Protein AF-A0A355D744-F1 (afdb_monomer_lite)

Secondary structure (DSSP, 8-state):
-PPP-HHHIIIIII---HHHHHHHTTS-HHHHHHHHHTSSPPPHHHHHHHHHHH-----

Foldseek 3Di:
DDDQCLVVCCCPVPVDDLCVVCVLLPHHSVVSVCCNVVVDHDDPVSVVSCCVSSCPDPD

Structure (mmCIF, N/CA/C/O backbone):
data_AF-A0A355D744-F1
#
_entry.id   AF-A0A355D744-F1
#
loop_
_atom_site.group_PDB
_atom_site.id
_atom_site.type_symbol
_atom_site.label_atom_id
_atom_site.label_alt_id
_atom_site.label_comp_id
_atom_site.label_asym_id
_atom_site.label_entity_id
_atom_site.label_seq_id
_atom_site.pdbx_PDB_ins_code
_atom_site.Cartn_x
_atom_site.Cartn_y
_atom_site.Cartn_z
_atom_site.occupancy
_atom_site.B_iso_or_equiv
_atom_site.auth_seq_id
_atom_site.auth_comp_id
_atom_site.auth_asym_id
_atom_site.auth_atom_id
_atom_site.pdbx_PDB_model_num
ATOM 1 N N . MET A 1 1 ? 4.431 -13.611 16.722 1.00 66.75 1 MET A N 1
ATOM 2 C CA . MET A 1 1 ? 4.552 -12.317 16.017 1.00 66.75 1 MET A CA 1
ATOM 3 C C . MET A 1 1 ? 3.870 -12.461 14.663 1.00 66.75 1 MET A C 1
ATOM 5 O O . MET A 1 1 ? 4.084 -13.479 14.009 1.00 66.75 1 MET A O 1
ATOM 9 N N . ILE A 1 2 ? 2.989 -11.535 14.285 1.00 74.56 2 ILE A N 1
ATOM 10 C CA . ILE A 1 2 ? 2.243 -11.612 13.019 1.00 74.56 2 ILE A CA 1
ATOM 11 C C . ILE A 1 2 ? 3.221 -11.344 11.867 1.00 74.56 2 ILE A C 1
ATOM 13 O O . ILE A 1 2 ? 3.988 -10.389 11.918 1.00 74.56 2 ILE A O 1
ATOM 17 N N . LYS A 1 3 ? 3.236 -12.203 10.841 1.00 83.50 3 LYS A N 1
ATOM 18 C CA . LYS A 1 3 ? 4.108 -12.019 9.671 1.00 83.50 3 LYS A CA 1
ATOM 19 C C . LYS A 1 3 ? 3.424 -11.124 8.643 1.00 83.50 3 LYS A C 1
ATOM 21 O O . LYS A 1 3 ? 2.345 -11.461 8.159 1.00 83.50 3 LYS A O 1
ATOM 26 N N . ASN A 1 4 ? 4.085 -10.038 8.259 1.00 91.06 4 ASN A N 1
ATOM 27 C CA . ASN A 1 4 ? 3.656 -9.196 7.149 1.00 91.06 4 ASN A CA 1
ATOM 28 C C . ASN A 1 4 ? 3.754 -9.960 5.818 1.00 91.06 4 ASN A C 1
ATOM 30 O O . ASN A 1 4 ? 4.825 -10.443 5.450 1.00 91.06 4 ASN A O 1
ATOM 34 N N . ARG A 1 5 ? 2.633 -10.066 5.095 1.00 92.75 5 ARG A N 1
ATOM 35 C CA . ARG A 1 5 ? 2.538 -10.744 3.789 1.00 92.75 5 ARG A CA 1
ATOM 36 C C . ARG A 1 5 ? 2.061 -9.821 2.664 1.00 92.75 5 ARG A C 1
ATOM 38 O O . ARG A 1 5 ? 1.745 -10.305 1.582 1.00 92.75 5 ARG A O 1
ATOM 45 N N . LEU A 1 6 ? 2.025 -8.502 2.880 1.00 94.19 6 LEU A N 1
ATOM 46 C CA . LEU A 1 6 ? 1.479 -7.540 1.912 1.00 94.19 6 LEU A CA 1
ATOM 47 C C . LEU A 1 6 ? 2.173 -7.614 0.548 1.00 94.19 6 LEU A C 1
ATOM 49 O O . LEU A 1 6 ? 1.494 -7.647 -0.476 1.00 94.19 6 LEU A O 1
ATOM 53 N N . LYS A 1 7 ? 3.506 -7.737 0.529 1.00 95.62 7 LYS A N 1
ATOM 54 C CA . LYS A 1 7 ? 4.277 -7.876 -0.716 1.00 95.62 7 LYS A CA 1
ATOM 55 C C . LYS A 1 7 ? 3.879 -9.116 -1.509 1.00 95.62 7 LYS A C 1
ATOM 57 O O . LYS A 1 7 ? 3.690 -9.044 -2.720 1.00 95.62 7 LYS A O 1
ATOM 62 N N . GLU A 1 8 ? 3.747 -10.251 -0.826 1.00 94.50 8 GLU A N 1
ATOM 63 C CA . GLU A 1 8 ? 3.345 -11.510 -1.451 1.00 94.50 8 GLU A CA 1
ATOM 64 C C . GLU A 1 8 ? 1.925 -11.407 -2.012 1.00 94.50 8 GLU A C 1
ATOM 66 O O . GLU A 1 8 ? 1.701 -11.742 -3.173 1.00 94.50 8 GLU A O 1
ATOM 71 N N . ILE A 1 9 ? 0.990 -10.887 -1.213 1.00 93.25 9 ILE A N 1
ATOM 72 C CA . ILE A 1 9 ? -0.409 -10.697 -1.604 1.00 93.25 9 ILE A CA 1
ATOM 73 C C . ILE A 1 9 ? -0.500 -9.789 -2.833 1.00 93.25 9 ILE A C 1
ATOM 75 O O . ILE A 1 9 ? -1.140 -10.160 -3.817 1.00 93.25 9 ILE A O 1
ATOM 79 N N . ARG A 1 10 ? 0.187 -8.640 -2.825 1.00 95.19 10 ARG A N 1
ATOM 80 C CA . ARG A 1 10 ? 0.211 -7.720 -3.965 1.00 95.19 10 ARG A CA 1
ATOM 81 C C . ARG A 1 10 ? 0.783 -8.386 -5.212 1.00 95.19 10 ARG A C 1
ATOM 83 O O . ARG A 1 10 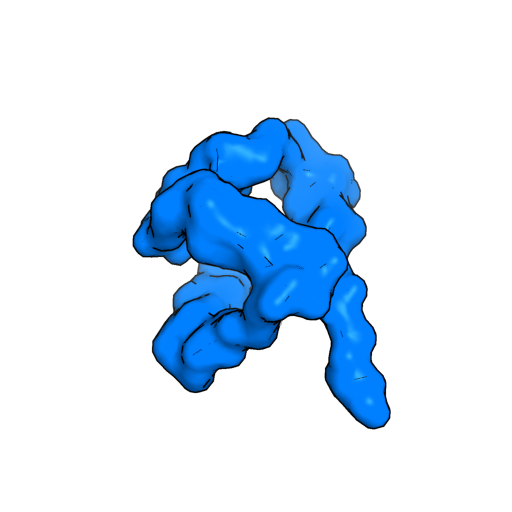? 0.168 -8.307 -6.270 1.00 95.19 10 ARG A O 1
ATOM 90 N N . MET A 1 11 ? 1.954 -9.016 -5.106 1.00 95.88 11 MET A N 1
ATOM 91 C CA . MET A 1 11 ? 2.661 -9.553 -6.273 1.00 95.88 11 MET A CA 1
ATOM 92 C C . MET A 1 11 ? 1.996 -10.801 -6.854 1.00 95.88 11 MET A C 1
ATOM 94 O O . MET A 1 11 ? 1.957 -10.937 -8.070 1.00 95.88 11 MET A O 1
ATOM 98 N N . ARG A 1 12 ? 1.483 -11.706 -6.013 1.00 92.38 12 ARG A N 1
ATOM 99 C CA . ARG A 1 12 ? 0.918 -12.991 -6.460 1.00 92.38 12 ARG A CA 1
ATOM 100 C C . ARG A 1 12 ? -0.598 -12.964 -6.611 1.00 92.38 12 ARG A C 1
ATOM 102 O O . ARG A 1 12 ? -1.117 -13.548 -7.551 1.00 92.38 12 ARG A O 1
ATOM 109 N N . GLY A 1 13 ? -1.308 -12.311 -5.691 1.00 88.44 13 GLY A N 1
ATOM 110 C CA . GLY A 1 13 ? -2.774 -12.298 -5.677 1.00 88.44 13 GLY A CA 1
ATOM 111 C C . GLY A 1 13 ? -3.394 -11.258 -6.610 1.00 88.44 13 GLY A C 1
ATOM 112 O O . GLY A 1 13 ? -4.489 -11.475 -7.124 1.00 88.44 13 GLY A O 1
ATOM 113 N N . TYR A 1 14 ? -2.701 -10.137 -6.823 1.00 91.69 14 TYR A N 1
ATOM 114 C CA . TYR A 1 14 ? -3.221 -9.002 -7.594 1.00 91.69 14 TYR A CA 1
ATOM 115 C C . TYR A 1 14 ? -2.334 -8.601 -8.774 1.00 91.69 14 TYR A C 1
ATOM 117 O O . TYR A 1 14 ? -2.833 -7.981 -9.705 1.00 91.69 14 TYR A O 1
ATOM 125 N N . MET A 1 15 ? -1.043 -8.954 -8.746 1.00 95.00 15 MET A N 1
ATOM 126 C CA . MET A 1 15 ? -0.051 -8.614 -9.776 1.00 95.00 15 MET A CA 1
ATOM 127 C C . MET A 1 15 ? 0.042 -7.104 -10.060 1.00 95.00 15 MET A C 1
ATOM 129 O O . MET A 1 15 ? 0.296 -6.685 -11.183 1.00 95.00 15 MET A O 1
ATOM 133 N N . MET A 1 16 ? -0.154 -6.282 -9.027 1.00 96.00 16 MET A N 1
ATOM 134 C CA . MET A 1 16 ? -0.168 -4.820 -9.136 1.00 96.00 16 MET A CA 1
ATOM 135 C C . MET A 1 16 ? 1.182 -4.195 -8.776 1.00 96.00 16 MET A C 1
ATOM 137 O O . MET A 1 16 ? 1.892 -4.652 -7.865 1.00 96.00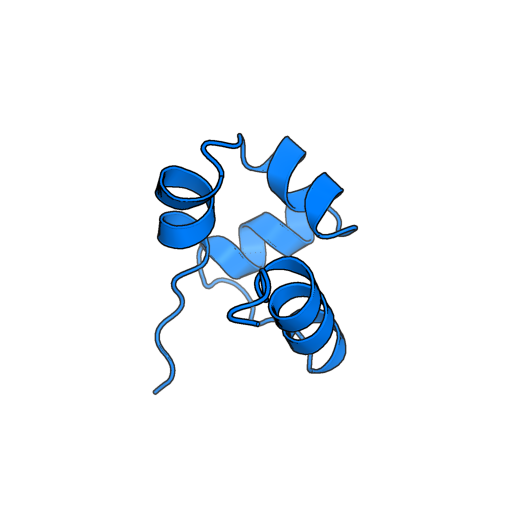 16 MET A O 1
ATOM 141 N N . ALA A 1 17 ? 1.506 -3.075 -9.422 1.00 97.81 17 ALA A N 1
ATOM 142 C CA . ALA A 1 17 ? 2.571 -2.195 -8.965 1.00 97.81 17 ALA A CA 1
ATOM 143 C C . ALA A 1 17 ? 2.214 -1.587 -7.586 1.00 97.81 17 ALA A C 1
ATOM 145 O O . ALA A 1 17 ? 1.032 -1.426 -7.266 1.00 97.81 17 ALA A O 1
ATOM 146 N N . PRO A 1 18 ? 3.198 -1.202 -6.747 1.00 97.25 18 PRO A N 1
ATOM 147 C CA . PRO A 1 18 ? 2.930 -0.658 -5.409 1.00 97.25 18 PRO A CA 1
ATOM 148 C C . PRO A 1 18 ? 1.953 0.525 -5.396 1.00 97.25 18 PRO A C 1
ATOM 150 O O . PRO A 1 18 ? 1.090 0.605 -4.528 1.00 97.25 18 PRO A O 1
ATOM 153 N N . GLY A 1 19 ? 2.052 1.426 -6.379 1.00 97.81 19 GLY A N 1
ATOM 154 C CA . GLY A 1 19 ? 1.151 2.575 -6.493 1.00 97.81 19 GLY A CA 1
ATOM 155 C C . GLY A 1 19 ? -0.285 2.197 -6.860 1.00 97.81 19 GLY A C 1
ATOM 156 O O . GLY A 1 19 ? -1.223 2.805 -6.351 1.00 97.81 19 GLY A O 1
ATOM 157 N N . GLU A 1 20 ? -0.473 1.185 -7.707 1.00 97.81 20 GLU A N 1
ATOM 158 C CA . GLU A 1 20 ? -1.801 0.677 -8.075 1.00 97.81 20 GLU A CA 1
ATOM 159 C C . GLU A 1 20 ? -2.466 -0.007 -6.884 1.00 97.81 20 GLU A C 1
ATOM 161 O O . GLU A 1 20 ? -3.630 0.246 -6.583 1.00 97.81 20 GLU A O 1
ATOM 166 N N . PHE A 1 21 ? -1.697 -0.804 -6.147 1.00 96.75 21 PHE A N 1
ATOM 167 C CA . PHE A 1 21 ? -2.205 -1.502 -4.977 1.00 96.75 21 PHE A CA 1
ATOM 168 C C . PHE A 1 21 ? -2.508 -0.547 -3.813 1.00 96.75 21 PHE A C 1
ATOM 170 O O . PHE A 1 21 ? -3.519 -0.703 -3.133 1.00 96.75 21 PHE A O 1
ATOM 177 N N . ALA A 1 22 ? -1.703 0.504 -3.624 1.00 96.56 22 ALA A N 1
ATOM 178 C CA . ALA A 1 22 ? -2.008 1.568 -2.669 1.00 96.56 22 ALA A CA 1
ATOM 1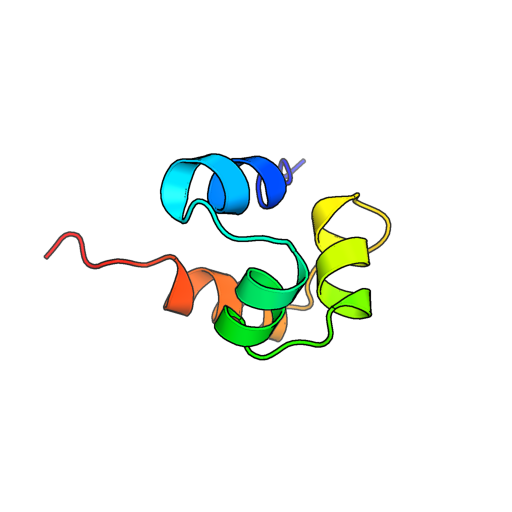79 C C . ALA A 1 22 ? -3.338 2.269 -3.003 1.00 96.56 22 ALA A C 1
ATOM 181 O O . ALA A 1 22 ? -4.177 2.445 -2.121 1.00 96.56 22 ALA A O 1
ATOM 182 N N . LYS A 1 23 ? -3.572 2.589 -4.286 1.00 96.81 23 LYS A N 1
ATOM 183 C CA . LYS A 1 23 ? -4.856 3.135 -4.760 1.00 96.81 23 LYS A CA 1
ATOM 184 C C . LYS A 1 23 ? -6.009 2.156 -4.533 1.00 96.81 23 LYS A C 1
ATOM 186 O O . LYS A 1 23 ? -7.070 2.571 -4.083 1.00 96.81 23 LYS A O 1
ATOM 191 N N . TYR A 1 24 ? -5.799 0.865 -4.789 1.00 94.69 24 TYR A N 1
ATOM 192 C CA . TYR A 1 24 ? -6.794 -0.184 -4.545 1.00 94.69 24 TYR A CA 1
ATOM 193 C C . TYR A 1 24 ? -7.208 -0.278 -3.065 1.00 94.69 24 TYR A C 1
ATOM 195 O O . TYR A 1 24 ? -8.395 -0.419 -2.753 1.00 94.69 24 TYR A O 1
ATOM 203 N N . LEU A 1 25 ? -6.237 -0.136 -2.159 1.00 93.62 25 LEU A N 1
ATOM 204 C CA . LEU A 1 25 ? -6.447 -0.051 -0.712 1.00 93.62 25 LEU A CA 1
ATOM 205 C C . LEU A 1 25 ? -6.914 1.337 -0.241 1.00 93.62 25 LEU A C 1
ATOM 207 O O . LEU A 1 25 ? -7.154 1.514 0.946 1.00 93.62 25 LEU A O 1
ATOM 211 N N . ASN A 1 26 ? -7.055 2.315 -1.139 1.00 94.12 26 ASN A N 1
ATOM 212 C CA . ASN A 1 26 ? -7.400 3.702 -0.824 1.00 94.12 26 ASN A CA 1
ATOM 213 C C . ASN A 1 26 ? -6.469 4.362 0.216 1.00 94.12 26 ASN A C 1
ATOM 215 O O . ASN A 1 26 ? -6.912 5.072 1.117 1.00 94.12 26 ASN A O 1
ATOM 219 N N . VAL A 1 27 ? -5.161 4.125 0.096 1.00 95.06 27 VAL A N 1
ATOM 220 C CA . VAL A 1 27 ? -4.128 4.742 0.941 1.00 95.06 27 VAL A CA 1
ATOM 221 C C . VAL A 1 27 ? -3.047 5.403 0.092 1.00 95.06 27 VAL A C 1
ATOM 223 O O . VAL A 1 27 ? -2.884 5.113 -1.095 1.00 95.06 27 VAL A O 1
ATOM 226 N N . SER A 1 28 ? -2.256 6.288 0.701 1.00 96.94 28 SER A N 1
ATOM 227 C CA . SER A 1 28 ? -1.104 6.867 0.008 1.00 96.94 28 SER A CA 1
ATOM 228 C C . SER A 1 28 ? -0.051 5.796 -0.310 1.00 96.94 28 SER A C 1
ATOM 230 O O . SER A 1 28 ? 0.165 4.861 0.467 1.00 96.94 28 SER A O 1
ATOM 232 N N . ILE A 1 29 ? 0.680 5.966 -1.417 1.00 97.75 29 ILE A N 1
ATOM 233 C CA . ILE A 1 29 ? 1.794 5.071 -1.772 1.00 97.75 29 ILE A CA 1
ATOM 234 C C . ILE A 1 29 ? 2.872 5.030 -0.681 1.00 97.75 29 ILE A C 1
ATOM 236 O O . ILE A 1 29 ? 3.473 3.981 -0.456 1.00 97.75 29 ILE A O 1
ATOM 240 N N . LYS A 1 30 ? 3.089 6.143 0.035 1.00 97.56 30 LYS A N 1
ATOM 241 C CA . LYS A 1 30 ? 4.047 6.230 1.144 1.00 97.56 30 LYS A CA 1
ATOM 242 C C . LYS A 1 30 ? 3.603 5.353 2.314 1.00 97.56 30 LYS A C 1
ATOM 244 O O . LYS A 1 30 ? 4.401 4.566 2.812 1.00 97.56 30 LYS A O 1
ATOM 249 N N . THR A 1 31 ? 2.332 5.458 2.703 1.00 96.69 31 THR A N 1
ATOM 250 C CA . THR A 1 31 ? 1.715 4.628 3.748 1.00 96.69 31 THR A CA 1
ATOM 251 C C . THR A 1 31 ? 1.840 3.151 3.394 1.00 96.69 31 THR A C 1
ATOM 253 O O . THR A 1 31 ? 2.393 2.376 4.170 1.00 96.69 31 THR A O 1
ATOM 256 N N . TYR A 1 32 ? 1.420 2.784 2.181 1.00 97.00 32 TYR A N 1
ATOM 257 C CA . TYR A 1 32 ? 1.513 1.413 1.698 1.00 97.00 32 TYR A CA 1
ATOM 258 C C . TYR A 1 32 ? 2.953 0.882 1.687 1.00 97.00 32 TYR A C 1
ATOM 260 O O . TYR A 1 32 ? 3.211 -0.217 2.166 1.00 97.00 32 TYR A O 1
ATOM 268 N N . SER A 1 33 ? 3.906 1.665 1.176 1.00 97.50 33 SER A N 1
ATOM 269 C CA . SER A 1 33 ? 5.319 1.266 1.111 1.00 97.50 33 SER A CA 1
ATOM 270 C C . SER A 1 33 ? 5.934 1.087 2.500 1.00 97.50 33 SER A C 1
ATOM 272 O O . SER A 1 33 ? 6.784 0.215 2.683 1.00 97.50 33 SER A O 1
ATOM 274 N N . GLY A 1 34 ? 5.508 1.889 3.482 1.00 97.31 34 GLY A N 1
ATOM 275 C CA . GLY A 1 34 ? 5.890 1.718 4.883 1.00 97.31 34 GLY A CA 1
ATOM 276 C C . GLY A 1 34 ? 5.409 0.379 5.433 1.00 97.31 34 GLY A C 1
ATOM 277 O O . GLY A 1 34 ? 6.216 -0.383 5.967 1.00 97.31 34 GLY A O 1
ATOM 278 N N . TRP A 1 35 ? 4.134 0.057 5.191 1.00 95.94 35 TRP A N 1
ATOM 279 C CA . TRP A 1 35 ? 3.541 -1.220 5.578 1.00 95.94 35 TRP A CA 1
ATOM 280 C C . TRP A 1 35 ? 4.199 -2.402 4.880 1.00 95.94 35 TRP A C 1
ATOM 282 O O . TRP A 1 35 ? 4.601 -3.345 5.544 1.00 95.94 35 TRP A O 1
ATOM 292 N N . GLU A 1 36 ? 4.362 -2.371 3.556 1.00 95.81 36 GLU A N 1
ATOM 293 C CA . GLU A 1 36 ? 4.918 -3.493 2.790 1.00 95.81 36 GLU A CA 1
ATOM 294 C C . GLU A 1 36 ? 6.353 -3.839 3.210 1.00 95.81 36 GLU A C 1
ATOM 296 O O . GLU A 1 36 ? 6.696 -5.015 3.310 1.00 95.81 36 GLU A O 1
ATOM 301 N N . ASN A 1 37 ? 7.179 -2.825 3.475 1.00 95.56 37 ASN A N 1
ATOM 302 C CA . ASN A 1 37 ? 8.586 -3.013 3.831 1.00 95.56 37 ASN A CA 1
ATOM 303 C C . ASN A 1 37 ? 8.817 -3.174 5.344 1.00 95.56 37 ASN A C 1
ATOM 305 O O . ASN A 1 37 ? 9.956 -3.357 5.759 1.00 95.56 37 ASN A O 1
ATOM 309 N N . GLY A 1 38 ? 7.763 -3.100 6.165 1.00 93.75 38 GLY A N 1
ATOM 310 C CA . GLY A 1 38 ? 7.857 -3.260 7.619 1.00 93.75 38 GLY A CA 1
ATOM 311 C C . GLY A 1 38 ? 8.436 -2.054 8.367 1.00 93.75 38 GLY A C 1
ATOM 312 O O . GLY A 1 38 ? 8.857 -2.202 9.507 1.00 93.75 38 GLY A O 1
ATOM 313 N N . HIS A 1 39 ? 8.453 -0.865 7.756 1.00 95.19 39 HIS A N 1
ATOM 314 C CA . HIS A 1 39 ? 8.842 0.374 8.447 1.00 95.19 39 HIS A CA 1
ATOM 315 C C . HIS A 1 39 ? 7.741 0.887 9.383 1.00 95.19 39 HIS A C 1
ATOM 317 O O . HIS A 1 39 ? 8.013 1.645 10.310 1.00 95.19 39 HIS A O 1
ATOM 323 N N . SER A 1 40 ? 6.492 0.513 9.114 1.00 94.38 40 SER A N 1
ATOM 324 C CA . SER A 1 40 ? 5.336 0.815 9.949 1.00 94.38 40 SER A CA 1
ATOM 325 C C . SER A 1 40 ? 4.308 -0.304 9.845 1.00 94.38 40 SER A C 1
ATOM 327 O O . SER A 1 40 ? 4.283 -1.052 8.868 1.00 94.38 40 SER A O 1
ATOM 329 N N . GLU A 1 41 ? 3.436 -0.401 10.841 1.00 92.06 41 GLU A N 1
ATOM 330 C CA . GLU A 1 41 ? 2.307 -1.327 10.823 1.00 92.06 41 GLU A CA 1
ATOM 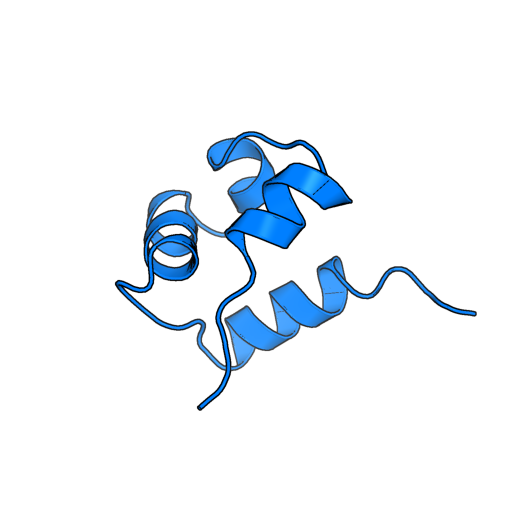331 C C . GLU A 1 41 ? 1.010 -0.590 10.441 1.00 92.06 41 GLU A C 1
ATOM 333 O O . GLU A 1 41 ? 0.891 0.622 10.674 1.00 92.06 41 GLU A O 1
ATOM 338 N N . PRO A 1 42 ? 0.030 -1.276 9.825 1.00 92.56 42 PRO A N 1
ATOM 339 C CA . PRO A 1 42 ? -1.302 -0.719 9.637 1.00 92.56 42 PRO A CA 1
ATOM 340 C C . PRO A 1 42 ? -1.956 -0.402 10.983 1.00 92.56 42 PRO A C 1
ATOM 342 O O . PRO A 1 42 ? -1.848 -1.172 11.935 1.00 92.56 42 PRO A O 1
ATOM 345 N N . THR A 1 43 ? -2.693 0.706 11.049 1.00 92.19 43 THR A N 1
ATOM 346 C CA . THR A 1 43 ? -3.624 0.949 12.159 1.00 92.19 43 THR A CA 1
ATOM 347 C C . THR A 1 43 ? -4.742 -0.096 12.143 1.00 92.19 43 THR A C 1
ATOM 349 O O . THR A 1 43 ? -4.909 -0.810 11.154 1.00 92.19 43 THR A O 1
ATOM 352 N N . LEU A 1 44 ? -5.563 -0.159 13.196 1.00 90.75 44 LEU A N 1
ATOM 353 C CA . LEU A 1 44 ? -6.751 -1.022 13.202 1.00 90.75 44 LEU A CA 1
ATOM 354 C C . LEU A 1 44 ? -7.658 -0.757 11.985 1.00 90.75 44 LEU A C 1
ATOM 356 O O . LEU A 1 44 ? -8.109 -1.692 11.331 1.00 90.75 44 LEU A O 1
ATOM 360 N N . GLU A 1 45 ? -7.861 0.514 11.642 1.00 88.88 45 GLU A N 1
ATOM 361 C CA . GLU A 1 45 ? -8.598 0.924 10.444 1.00 88.88 45 GLU A CA 1
ATOM 362 C C . GLU A 1 45 ? -7.911 0.441 9.158 1.00 88.88 45 GLU A C 1
ATOM 364 O O . GLU A 1 45 ? -8.557 -0.150 8.296 1.00 88.88 45 GLU A O 1
ATOM 369 N N . GLY A 1 46 ? -6.589 0.609 9.046 1.00 89.25 46 GLY A N 1
ATOM 370 C CA . GLY A 1 46 ? -5.817 0.106 7.908 1.00 89.25 46 GLY A CA 1
ATOM 371 C C . GLY A 1 46 ? -5.901 -1.416 7.766 1.00 89.25 46 GLY A C 1
ATOM 372 O O . GLY A 1 46 ? -6.091 -1.925 6.663 1.00 89.25 46 GLY A O 1
ATOM 373 N N . ALA A 1 47 ? -5.825 -2.146 8.880 1.00 90.38 47 ALA A N 1
ATOM 374 C CA . ALA A 1 47 ? -5.991 -3.592 8.915 1.00 90.38 47 ALA A CA 1
ATOM 375 C C . ALA A 1 47 ? -7.403 -4.012 8.482 1.00 90.38 47 ALA A C 1
ATOM 377 O O . ALA A 1 47 ? -7.535 -4.978 7.734 1.00 90.38 47 ALA A O 1
ATOM 378 N N . LEU A 1 48 ? -8.441 -3.268 8.879 1.00 90.38 48 LEU A N 1
ATOM 379 C CA . LEU A 1 48 ? -9.823 -3.516 8.464 1.00 90.38 48 LEU A CA 1
ATOM 380 C C . LEU A 1 48 ? -10.033 -3.238 6.969 1.00 90.38 48 LEU A C 1
ATOM 382 O O . LEU A 1 48 ? -10.684 -4.024 6.287 1.00 90.38 48 LEU A O 1
ATOM 386 N N . ILE A 1 49 ? -9.447 -2.163 6.435 1.00 88.88 49 ILE A N 1
ATOM 387 C CA . ILE A 1 49 ? -9.466 -1.862 4.995 1.00 88.88 49 ILE A CA 1
ATOM 388 C C . ILE A 1 49 ? -8.804 -2.994 4.210 1.00 88.88 49 ILE A C 1
ATOM 390 O O . ILE A 1 49 ? -9.377 -3.488 3.239 1.00 88.88 49 ILE A O 1
ATOM 394 N N . ILE A 1 50 ? -7.614 -3.421 4.644 1.00 89.88 50 ILE A N 1
ATOM 395 C CA . ILE A 1 50 ? -6.897 -4.545 4.042 1.00 89.88 50 ILE A CA 1
ATOM 396 C C . ILE A 1 50 ? -7.770 -5.799 4.115 1.00 89.88 50 ILE A C 1
ATOM 398 O O . ILE A 1 50 ? -8.004 -6.417 3.085 1.00 89.88 50 ILE A O 1
ATOM 402 N N . ALA A 1 51 ? -8.313 -6.145 5.284 1.00 89.25 51 ALA A N 1
ATOM 403 C CA . ALA A 1 51 ? -9.181 -7.307 5.443 1.00 89.25 51 ALA A CA 1
ATOM 404 C C . ALA A 1 51 ? -10.384 -7.250 4.491 1.00 89.25 51 ALA A C 1
ATOM 406 O O . 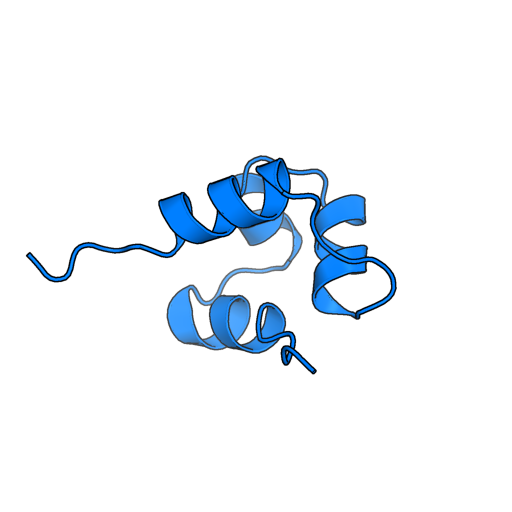ALA A 1 51 ? -10.574 -8.180 3.721 1.00 89.25 51 ALA A O 1
ATOM 407 N N . ASN A 1 52 ? -11.127 -6.143 4.446 1.00 88.06 52 ASN A N 1
ATOM 408 C CA . ASN A 1 52 ? -12.300 -5.992 3.579 1.00 88.06 52 ASN A CA 1
ATOM 409 C C . ASN A 1 52 ? -11.962 -6.067 2.085 1.00 88.06 52 ASN A C 1
ATOM 411 O O . ASN A 1 52 ? -12.725 -6.629 1.306 1.00 88.06 52 ASN A O 1
ATOM 415 N N . LYS A 1 53 ? -10.825 -5.505 1.660 1.00 86.31 53 LYS A N 1
ATOM 416 C CA . LYS A 1 53 ? -10.390 -5.556 0.255 1.00 86.31 53 LYS A CA 1
ATOM 417 C C . LYS A 1 53 ? -9.846 -6.929 -0.139 1.00 86.31 53 LYS A C 1
ATOM 419 O O . LYS A 1 53 ? -10.022 -7.351 -1.279 1.00 86.31 53 LYS A O 1
ATOM 424 N N . LEU A 1 54 ? -9.164 -7.606 0.784 1.00 84.69 54 LEU A N 1
ATOM 425 C CA . LEU A 1 54 ? -8.570 -8.923 0.559 1.00 84.69 54 LEU A CA 1
ATOM 426 C C . LEU A 1 54 ? -9.560 -10.073 0.744 1.00 84.69 54 LEU A C 1
ATOM 428 O O . LEU A 1 54 ? -9.325 -11.150 0.196 1.00 84.69 54 LEU A O 1
ATOM 432 N N . ASN A 1 55 ? -10.647 -9.858 1.485 1.00 78.12 55 ASN A N 1
ATOM 433 C CA . ASN A 1 55 ? -11.721 -10.824 1.669 1.00 78.12 55 ASN A CA 1
ATOM 434 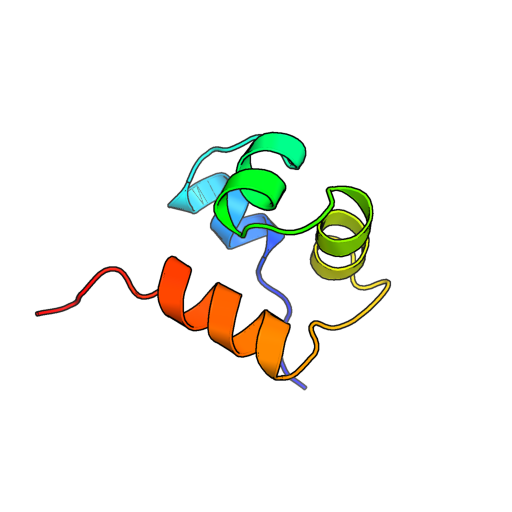C C . ASN A 1 55 ? -12.567 -10.901 0.389 1.00 78.12 55 ASN A C 1
ATOM 436 O O . ASN A 1 55 ? -13.698 -10.429 0.332 1.00 78.12 55 ASN A O 1
ATOM 440 N N . LYS A 1 56 ? -11.978 -11.474 -0.668 1.00 59.34 56 LYS A N 1
ATOM 441 C CA . LYS A 1 56 ? -12.739 -12.069 -1.765 1.00 59.34 56 LYS A CA 1
ATOM 442 C C . LYS A 1 56 ? -13.521 -13.224 -1.155 1.00 59.34 56 LYS A C 1
ATOM 444 O O . LYS A 1 56 ? -12.920 -14.140 -0.601 1.00 59.34 56 LYS A O 1
ATOM 449 N N . GLU A 1 57 ? -14.836 -13.113 -1.216 1.00 49.38 57 GLU A N 1
ATOM 450 C CA . GLU A 1 57 ? -15.788 -14.093 -0.716 1.00 49.38 57 GLU A CA 1
ATOM 451 C C . GLU A 1 57 ? -15.373 -15.530 -1.064 1.00 49.38 57 GLU A C 1
ATOM 453 O O . GLU A 1 57 ? -15.304 -15.910 -2.230 1.00 49.38 57 GLU A O 1
ATOM 458 N N . TRP A 1 58 ? -15.089 -16.326 -0.031 1.00 41.91 58 TRP A N 1
ATOM 459 C CA . TRP A 1 58 ? -15.479 -17.731 -0.026 1.00 41.91 58 TRP A CA 1
ATOM 460 C C . TRP A 1 58 ? -16.921 -17.766 0.491 1.00 41.91 58 TRP A C 1
ATOM 462 O O . TRP A 1 58 ? -17.151 -18.030 1.672 1.00 41.91 58 TRP A O 1
ATOM 472 N N . ILE A 1 59 ? -17.864 -17.403 -0.378 1.00 38.75 59 ILE A N 1
ATOM 473 C CA . ILE A 1 59 ? -19.281 -17.764 -0.268 1.00 38.75 59 ILE A CA 1
ATOM 474 C C . ILE A 1 59 ? -19.619 -18.562 -1.525 1.00 38.75 59 ILE A C 1
ATOM 476 O O . ILE A 1 59 ? -19.150 -18.153 -2.613 1.00 38.75 59 ILE A O 1
#

Sequence (59 aa):
MIKNRLKEIRMRGYMMAPGEFAKYLNVSIKTYSGWENGHSEPTLEGALIIANKLNKEWI

pLDDT: mean 89.35, std 12.84, range [38.75, 97.81]

Radius of gyration: 10.94 Å; chains: 1; bounding box: 28×25×26 Å